Protein AF-A0A1Z4ENZ7-F1 (afdb_monomer_lite)

pLDDT: mean 80.24, std 13.64, range [44.81, 98.38]

Sequence (73 aa):
MSNPVAGSKTTPTRAIDLSATSAALWLAATAFLALLAIYFVGVDQGAVSVFGSDTHVHEFVHDARHLLGFPCH

Organism: NCBI:txid722731

Structure (mmCIF, N/CA/C/O backbone):
data_AF-A0A1Z4ENZ7-F1
#
_entry.id   AF-A0A1Z4ENZ7-F1
#
loop_
_atom_site.group_PDB
_atom_site.id
_atom_site.type_symbol
_atom_site.label_atom_id
_atom_site.label_alt_id
_atom_site.label_comp_id
_atom_site.label_asym_id
_atom_site.label_entity_id
_atom_site.label_seq_id
_atom_site.pdbx_PDB_ins_code
_atom_site.Cartn_x
_atom_site.Cartn_y
_atom_site.Cartn_z
_atom_site.occupancy
_atom_site.B_iso_or_equiv
_atom_site.auth_seq_id
_atom_site.auth_comp_id
_atom_site.auth_asym_id
_atom_site.auth_atom_id
_atom_site.pdbx_PDB_model_num
ATOM 1 N N . MET A 1 1 ? -45.705 -20.784 58.183 1.00 44.81 1 MET A N 1
ATOM 2 C CA . MET A 1 1 ? -45.765 -20.825 56.706 1.00 44.81 1 MET A CA 1
ATOM 3 C C . MET A 1 1 ? -44.543 -20.079 56.192 1.00 44.81 1 MET A C 1
ATOM 5 O O . MET A 1 1 ? -44.517 -18.861 56.274 1.00 44.81 1 MET A O 1
ATOM 9 N N . SER A 1 2 ? -43.491 -20.798 55.802 1.00 55.53 2 SER A N 1
ATOM 10 C CA . SER A 1 2 ? -42.200 -20.224 55.394 1.00 55.53 2 SER A CA 1
ATOM 11 C C . SER A 1 2 ? -42.147 -20.198 53.869 1.00 55.53 2 SER A C 1
ATOM 13 O O . SER A 1 2 ? -42.241 -21.258 53.256 1.00 55.53 2 SER A O 1
ATOM 15 N N . ASN A 1 3 ? -42.041 -19.020 53.254 1.00 57.53 3 ASN A N 1
ATOM 16 C CA . ASN A 1 3 ? -41.971 -18.899 51.796 1.00 57.53 3 ASN A CA 1
ATOM 17 C C . ASN A 1 3 ? -40.498 -18.851 51.351 1.00 57.53 3 ASN A C 1
ATOM 19 O O . ASN A 1 3 ? -39.747 -18.043 51.905 1.00 57.53 3 ASN A O 1
ATOM 23 N N . PRO A 1 4 ? -40.048 -19.668 50.382 1.00 61.22 4 PRO A N 1
ATOM 24 C CA . PRO A 1 4 ? -38.687 -19.579 49.886 1.00 61.22 4 PRO A CA 1
ATOM 25 C C . PRO A 1 4 ? -38.619 -18.451 48.851 1.00 61.22 4 PRO A C 1
ATOM 27 O O . PRO A 1 4 ? -39.270 -18.507 47.809 1.00 61.22 4 PRO A O 1
ATOM 30 N N . VAL A 1 5 ? -37.825 -17.413 49.116 1.00 59.59 5 VAL A N 1
ATOM 31 C CA . VAL A 1 5 ? -37.415 -16.478 48.061 1.00 59.59 5 VAL A CA 1
ATOM 32 C C . VAL A 1 5 ? -36.396 -17.216 47.200 1.00 59.59 5 VAL A C 1
ATOM 34 O O . VAL A 1 5 ? -35.234 -17.370 47.571 1.00 59.59 5 VAL A O 1
ATOM 37 N N . ALA A 1 6 ? -36.859 -17.733 46.064 1.00 60.69 6 ALA A N 1
ATOM 38 C CA . ALA A 1 6 ? -35.993 -18.249 45.020 1.00 60.69 6 ALA A CA 1
ATOM 39 C C . ALA A 1 6 ? -35.133 -17.090 44.495 1.00 60.69 6 ALA A C 1
ATOM 41 O O . ALA A 1 6 ? -35.633 -16.180 43.836 1.00 60.69 6 ALA A O 1
ATOM 42 N N . GLY A 1 7 ? -33.841 -17.097 44.827 1.00 60.03 7 GLY A N 1
ATOM 43 C CA . GLY A 1 7 ? -32.887 -16.121 44.315 1.00 60.03 7 GLY A CA 1
ATOM 44 C C . GLY A 1 7 ? -32.765 -16.253 42.800 1.00 60.03 7 GLY A C 1
ATOM 45 O O . GLY A 1 7 ? -32.272 -17.265 42.298 1.00 60.03 7 GLY A O 1
ATOM 46 N N . SER A 1 8 ? -33.217 -15.238 42.063 1.00 60.06 8 SER A N 1
ATOM 47 C CA . SER A 1 8 ? -33.023 -15.168 40.618 1.00 60.06 8 SER A CA 1
ATOM 48 C C . SER A 1 8 ? -31.531 -15.024 40.323 1.00 60.06 8 SER A C 1
ATOM 50 O O . SER A 1 8 ? -30.912 -14.027 40.697 1.00 60.06 8 SER A O 1
ATOM 52 N N . LYS A 1 9 ? -30.935 -16.008 39.646 1.00 64.06 9 LYS A N 1
ATOM 53 C CA . LYS A 1 9 ? -29.583 -15.866 39.100 1.00 64.06 9 LYS A CA 1
ATOM 54 C C . LYS A 1 9 ? -29.636 -14.879 37.937 1.00 64.06 9 LYS A C 1
ATOM 56 O O . LYS A 1 9 ? -30.115 -15.219 36.860 1.00 64.06 9 LYS A O 1
ATOM 61 N N . THR A 1 10 ? -29.154 -13.663 38.159 1.00 63.38 10 THR A N 1
ATOM 62 C CA . THR A 1 10 ? -28.981 -12.669 37.099 1.00 63.38 10 THR A CA 1
ATOM 63 C C . THR A 1 10 ? -27.846 -13.123 36.187 1.00 63.38 10 THR A C 1
ATOM 65 O O . THR A 1 10 ? -26.683 -13.135 36.587 1.00 63.38 10 THR A O 1
ATOM 68 N N . THR A 1 11 ? -28.176 -13.538 34.966 1.00 69.38 11 THR A N 1
ATOM 69 C CA . THR A 1 11 ? -27.182 -13.817 33.927 1.00 69.38 11 THR A CA 1
ATOM 70 C C . THR A 1 11 ? -26.525 -12.497 33.520 1.00 69.38 11 THR A C 1
ATOM 72 O O . THR A 1 11 ? -27.239 -11.576 33.122 1.00 69.38 11 THR A O 1
ATOM 75 N N . PRO A 1 12 ? -25.192 -12.355 33.621 1.00 69.56 12 PRO A N 1
ATOM 76 C CA . PRO A 1 12 ? -24.534 -11.119 33.235 1.00 69.56 12 PRO A CA 1
ATOM 77 C C . PRO A 1 12 ? -24.628 -10.939 31.718 1.00 69.56 12 PRO A C 1
ATOM 79 O O . PRO A 1 12 ? -24.100 -11.739 30.944 1.00 69.56 12 PRO A O 1
ATOM 82 N N . THR A 1 13 ? -25.291 -9.868 31.292 1.00 67.12 13 THR A N 1
ATOM 83 C CA . THR A 1 13 ? -25.267 -9.409 29.904 1.00 67.12 13 THR A CA 1
ATOM 84 C C . THR A 1 13 ? -23.869 -8.875 29.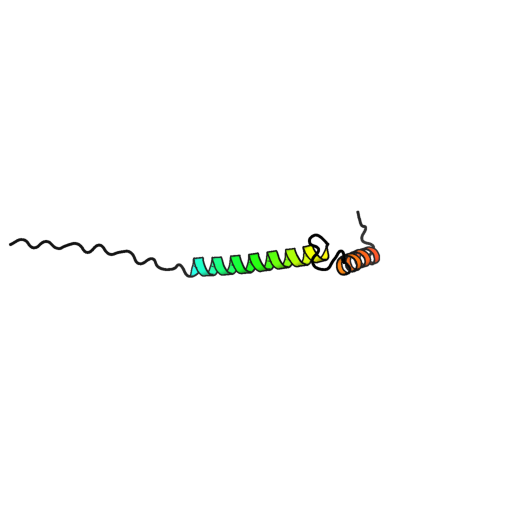604 1.00 67.12 13 THR A C 1
ATOM 86 O O . THR A 1 13 ? -23.426 -7.900 30.211 1.00 67.12 13 THR A O 1
ATOM 89 N N . ARG A 1 14 ? -23.139 -9.524 28.690 1.00 70.19 14 ARG A N 1
ATOM 90 C CA . ARG A 1 14 ? -21.805 -9.075 28.272 1.00 70.19 14 ARG A CA 1
ATOM 91 C C . ARG A 1 14 ? -21.946 -7.810 27.426 1.00 70.19 14 ARG A C 1
ATOM 93 O O . ARG A 1 14 ? -22.415 -7.876 26.295 1.00 70.19 14 ARG A O 1
ATOM 100 N N . ALA A 1 15 ? -21.543 -6.672 27.984 1.00 74.06 15 ALA A N 1
ATOM 101 C CA . ALA A 1 15 ? -21.438 -5.426 27.239 1.00 74.06 15 ALA A CA 1
ATOM 102 C C . ALA A 1 15 ? -20.320 -5.539 26.188 1.00 74.06 15 ALA A C 1
ATOM 104 O O . ALA A 1 15 ? -19.250 -6.082 26.471 1.00 74.06 15 ALA A O 1
ATOM 105 N N . ILE A 1 16 ? -20.580 -5.053 24.975 1.00 76.12 16 ILE A N 1
ATOM 106 C CA . ILE A 1 16 ? -19.570 -4.966 23.919 1.00 76.12 16 ILE A CA 1
ATOM 107 C C . ILE A 1 16 ? -18.679 -3.761 24.221 1.00 76.12 16 ILE A C 1
ATOM 109 O O . ILE A 1 16 ? -19.173 -2.639 24.341 1.00 76.12 16 ILE A O 1
ATOM 113 N N . ASP A 1 17 ? -17.371 -3.993 24.325 1.00 85.56 17 ASP A N 1
ATOM 114 C CA . ASP A 1 17 ? -16.395 -2.915 24.434 1.00 85.56 17 ASP A CA 1
ATOM 115 C C . ASP A 1 17 ? -16.193 -2.270 23.055 1.00 85.56 17 ASP A C 1
ATOM 117 O O . ASP A 1 17 ? -15.455 -2.762 22.193 1.00 85.56 17 ASP A O 1
ATOM 121 N N . LEU A 1 18 ? -16.907 -1.166 22.836 1.00 85.69 18 LEU A N 1
ATOM 122 C CA . LEU A 1 18 ? -16.821 -0.367 21.614 1.00 85.69 18 LEU A CA 1
ATOM 123 C C . LEU A 1 18 ? -15.412 0.199 21.390 1.00 85.69 18 LEU A C 1
ATOM 125 O O . LEU A 1 18 ? -15.009 0.366 20.240 1.00 85.69 18 LEU A O 1
ATOM 129 N N . SER A 1 19 ? -14.653 0.453 22.459 1.00 89.31 19 SER A N 1
ATOM 130 C CA . SER A 1 19 ? -13.282 0.961 22.373 1.00 89.31 19 SER A CA 1
ATOM 131 C C . SER A 1 19 ? -12.344 -0.117 21.841 1.00 89.31 19 SER A C 1
ATOM 133 O O . SER A 1 19 ? -11.667 0.094 20.835 1.00 89.31 19 SER A O 1
ATOM 135 N N . ALA A 1 20 ? -12.376 -1.309 22.443 1.00 89.38 20 ALA A N 1
ATOM 136 C CA . ALA A 1 20 ? -11.580 -2.445 21.980 1.00 89.38 20 ALA A CA 1
ATOM 137 C C . ALA A 1 20 ? -11.938 -2.844 20.538 1.00 89.38 20 ALA A C 1
ATOM 139 O O . ALA A 1 20 ? -11.054 -3.116 19.727 1.00 89.38 20 ALA A O 1
ATOM 140 N N . THR A 1 21 ? -13.229 -2.815 20.194 1.00 92.69 21 THR A N 1
ATOM 141 C CA . THR A 1 21 ? -13.705 -3.108 18.832 1.00 92.69 21 THR A CA 1
ATOM 142 C C . THR A 1 21 ? -13.210 -2.064 17.827 1.00 92.69 21 THR A C 1
ATOM 144 O O . THR A 1 21 ? -12.708 -2.424 16.765 1.00 92.69 21 THR A O 1
ATOM 147 N N . SER A 1 22 ? -13.297 -0.774 18.164 1.00 94.06 22 SER A N 1
ATOM 148 C CA . SER A 1 22 ? -12.792 0.320 17.325 1.00 94.06 22 SER A CA 1
ATOM 149 C C . SER A 1 22 ? -11.278 0.234 17.122 1.00 94.06 22 SER A C 1
ATOM 151 O O . SER A 1 22 ? -10.795 0.332 15.994 1.00 94.06 22 SER A O 1
ATOM 153 N N . ALA A 1 23 ? -10.523 -0.032 18.191 1.00 95.06 23 ALA A N 1
ATOM 154 C CA . ALA A 1 23 ? -9.079 -0.229 18.117 1.00 95.06 23 ALA A CA 1
ATOM 155 C C . ALA A 1 23 ? -8.717 -1.418 17.217 1.00 95.06 23 ALA A C 1
ATOM 157 O O . ALA A 1 23 ? -7.852 -1.293 16.352 1.00 95.06 23 ALA A O 1
ATOM 158 N N . ALA A 1 24 ? -9.411 -2.551 17.363 1.00 95.94 24 ALA A N 1
ATOM 159 C CA . ALA A 1 24 ? -9.202 -3.720 16.515 1.00 95.94 24 ALA A CA 1
ATOM 160 C C . ALA A 1 24 ? -9.478 -3.416 15.034 1.00 95.94 24 ALA A C 1
ATOM 162 O O . ALA A 1 24 ? -8.699 -3.830 14.177 1.00 95.94 24 ALA A O 1
ATOM 163 N N . LEU A 1 25 ? -10.534 -2.655 14.728 1.00 97.19 25 LEU A N 1
ATOM 164 C CA . LEU A 1 25 ? -10.844 -2.230 13.360 1.00 97.19 25 LEU A CA 1
ATOM 165 C C . LEU A 1 25 ? -9.747 -1.337 12.776 1.00 97.19 25 LEU A C 1
ATOM 167 O O . LEU A 1 25 ? -9.303 -1.577 11.655 1.00 97.19 25 LEU A O 1
ATOM 171 N N . TRP A 1 26 ? -9.272 -0.347 13.534 1.00 98.00 26 TRP A N 1
ATOM 172 C CA . TRP A 1 26 ? -8.185 0.530 13.094 1.00 98.00 26 TRP A CA 1
ATOM 173 C C . TRP A 1 26 ? -6.880 -0.227 12.866 1.00 98.00 26 TRP A C 1
ATOM 175 O O . TRP A 1 26 ? -6.213 -0.008 11.852 1.00 98.00 26 TRP A O 1
ATOM 185 N N . LEU A 1 27 ? -6.528 -1.145 13.767 1.00 97.81 27 LEU A N 1
ATOM 186 C CA . LEU A 1 27 ? -5.340 -1.981 13.616 1.00 97.81 27 LEU A CA 1
ATOM 187 C C . LEU A 1 27 ? -5.458 -2.906 12.407 1.00 97.81 27 LEU A C 1
ATOM 189 O O . LEU A 1 27 ? -4.515 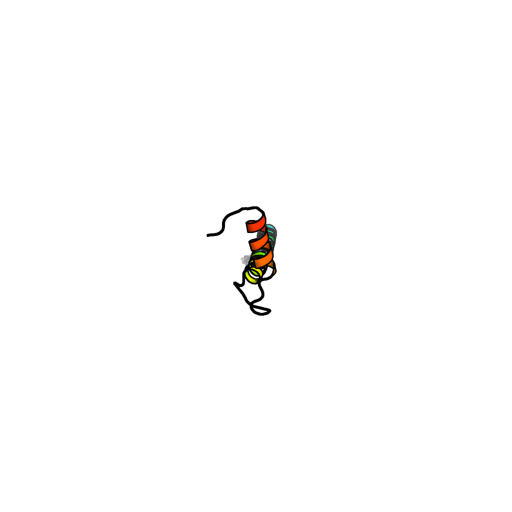-2.996 11.626 1.00 97.81 27 LEU A O 1
ATOM 193 N N . ALA A 1 28 ? -6.612 -3.547 12.213 1.00 98.19 28 ALA A N 1
ATOM 194 C CA . ALA A 1 28 ? -6.850 -4.419 11.070 1.00 98.19 28 ALA A CA 1
ATOM 195 C C . ALA A 1 28 ? -6.782 -3.646 9.746 1.00 98.19 28 ALA A C 1
ATOM 197 O O . ALA A 1 28 ? -6.107 -4.087 8.819 1.00 98.19 28 ALA A O 1
ATOM 198 N N . ALA A 1 29 ? -7.416 -2.474 9.669 1.00 98.31 29 ALA A N 1
ATOM 199 C CA . ALA A 1 29 ? -7.368 -1.619 8.487 1.00 98.31 29 ALA A CA 1
ATOM 200 C C . ALA A 1 29 ? -5.937 -1.156 8.181 1.00 98.31 29 ALA A C 1
ATOM 202 O O . ALA A 1 29 ? -5.485 -1.249 7.043 1.00 98.31 29 ALA A O 1
ATOM 203 N N . THR A 1 30 ? -5.200 -0.716 9.203 1.00 98.19 30 THR A N 1
ATOM 204 C CA . THR A 1 30 ? -3.805 -0.275 9.052 1.00 98.19 30 THR A CA 1
ATOM 205 C C . THR A 1 30 ? -2.905 -1.425 8.612 1.00 98.19 30 THR A C 1
ATOM 207 O O . THR A 1 30 ? -2.125 -1.266 7.677 1.00 98.19 30 THR A O 1
ATOM 210 N N . ALA A 1 31 ? -3.034 -2.598 9.237 1.00 98.38 31 ALA A N 1
ATOM 211 C CA . ALA A 1 31 ? -2.278 -3.787 8.859 1.00 98.38 31 ALA A CA 1
ATOM 212 C C . ALA A 1 31 ? -2.592 -4.212 7.420 1.00 98.38 31 ALA A C 1
ATOM 214 O O . ALA A 1 31 ? -1.679 -4.506 6.655 1.00 98.38 31 ALA A O 1
ATOM 215 N N . PHE A 1 32 ? -3.866 -4.186 7.026 1.00 98.38 32 PHE A N 1
ATOM 216 C CA . PHE A 1 32 ? -4.281 -4.477 5.658 1.00 98.38 32 PHE A CA 1
ATOM 217 C C . PHE A 1 32 ? -3.672 -3.494 4.651 1.00 98.38 32 PHE A C 1
ATOM 219 O O . PHE A 1 32 ? -3.102 -3.930 3.654 1.00 98.38 32 PHE A O 1
ATOM 226 N N . LEU A 1 33 ? -3.718 -2.184 4.924 1.00 98.19 33 LEU A N 1
ATOM 227 C CA . LEU A 1 33 ? -3.067 -1.184 4.070 1.00 98.19 33 LEU A CA 1
ATOM 228 C C . LEU A 1 33 ? -1.551 -1.391 3.991 1.00 98.19 33 LEU A C 1
ATOM 230 O O . LEU A 1 33 ? -0.981 -1.280 2.908 1.00 98.19 33 LEU A O 1
ATOM 234 N N . ALA A 1 34 ? -0.896 -1.703 5.110 1.00 97.62 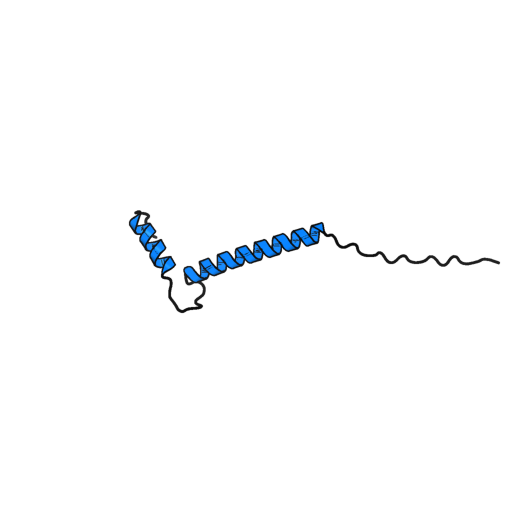34 ALA A N 1
ATOM 235 C CA . ALA A 1 34 ? 0.538 -1.973 5.134 1.00 97.62 34 ALA A CA 1
ATOM 236 C C . ALA A 1 34 ? 0.892 -3.200 4.282 1.00 97.62 34 ALA A C 1
ATOM 238 O O . ALA A 1 34 ? 1.820 -3.144 3.478 1.00 97.62 34 ALA A O 1
ATOM 239 N N . LEU A 1 35 ? 0.122 -4.284 4.402 1.00 96.25 35 LEU A N 1
ATOM 240 C CA . LEU A 1 35 ? 0.286 -5.477 3.571 1.00 96.25 35 LEU A CA 1
ATOM 241 C C . LEU A 1 35 ? 0.048 -5.175 2.092 1.00 96.25 35 LEU A C 1
ATOM 243 O O . LEU A 1 35 ? 0.787 -5.674 1.250 1.00 96.25 35 LEU A O 1
ATOM 247 N N . LEU A 1 36 ? -0.936 -4.335 1.771 1.00 94.94 36 LEU A N 1
ATOM 248 C CA . LEU A 1 36 ? -1.211 -3.918 0.401 1.00 94.94 36 LEU A CA 1
ATOM 249 C C . LEU A 1 36 ? -0.043 -3.109 -0.184 1.00 94.94 36 LEU A C 1
ATOM 251 O O . LEU A 1 36 ? 0.378 -3.366 -1.309 1.00 94.94 36 LEU A O 1
ATOM 255 N N . ALA A 1 37 ? 0.523 -2.180 0.590 1.00 93.38 37 ALA A N 1
ATOM 256 C CA . ALA A 1 37 ? 1.707 -1.425 0.190 1.00 93.38 37 ALA A CA 1
ATOM 257 C C . ALA A 1 37 ? 2.911 -2.350 -0.048 1.00 93.38 37 ALA A C 1
ATOM 259 O O . ALA A 1 37 ? 3.557 -2.259 -1.089 1.00 93.38 37 ALA A O 1
ATOM 260 N N . ILE A 1 38 ? 3.172 -3.282 0.875 1.00 89.88 38 ILE A N 1
ATOM 261 C CA . ILE A 1 38 ? 4.242 -4.280 0.736 1.00 89.88 38 ILE A CA 1
ATOM 262 C C . ILE A 1 38 ? 4.006 -5.170 -0.486 1.00 89.88 38 ILE A C 1
ATOM 264 O O . ILE A 1 38 ? 4.956 -5.474 -1.196 1.00 89.88 38 ILE A O 1
ATOM 268 N N . TYR A 1 39 ? 2.764 -5.571 -0.761 1.00 86.50 39 TYR A N 1
ATOM 269 C CA . TYR A 1 39 ? 2.420 -6.368 -1.935 1.00 86.50 39 TYR A CA 1
ATOM 270 C C . TYR A 1 39 ? 2.713 -5.615 -3.233 1.00 86.50 39 TYR A C 1
ATOM 272 O O . TYR A 1 39 ? 3.376 -6.166 -4.103 1.00 86.50 39 TYR A O 1
ATOM 280 N N . PHE A 1 40 ? 2.285 -4.355 -3.356 1.00 84.62 40 PHE A N 1
ATOM 281 C CA . PHE A 1 40 ? 2.552 -3.563 -4.559 1.00 84.62 40 PHE A CA 1
ATOM 282 C C . PHE A 1 40 ? 4.042 -3.306 -4.769 1.00 84.62 40 PHE A C 1
ATOM 284 O O . PHE A 1 40 ? 4.533 -3.506 -5.875 1.00 84.62 40 PHE A O 1
ATOM 291 N N . VAL A 1 41 ? 4.770 -2.940 -3.711 1.00 84.06 41 VAL A N 1
ATOM 292 C CA . VAL A 1 41 ? 6.233 -2.811 -3.775 1.00 84.06 41 VAL A CA 1
ATOM 293 C C . VAL A 1 41 ? 6.865 -4.158 -4.132 1.00 84.06 41 VAL A C 1
ATOM 295 O O . VAL A 1 41 ? 7.720 -4.223 -4.997 1.00 84.06 41 VAL A O 1
ATOM 298 N N . GLY A 1 42 ? 6.428 -5.263 -3.533 1.00 81.44 42 GLY A N 1
ATOM 299 C CA . GLY A 1 42 ? 6.941 -6.596 -3.849 1.00 81.44 42 GLY A CA 1
ATOM 300 C C . GLY A 1 42 ? 6.700 -7.004 -5.304 1.00 81.44 42 GLY A C 1
ATOM 301 O O . GLY A 1 42 ? 7.601 -7.546 -5.934 1.00 81.44 42 GLY A O 1
ATOM 302 N N . VAL A 1 43 ? 5.518 -6.722 -5.854 1.00 79.38 43 VAL A N 1
ATOM 303 C CA . VAL A 1 43 ? 5.193 -6.965 -7.270 1.00 79.38 43 VAL A CA 1
ATOM 304 C C . VAL A 1 43 ? 6.108 -6.148 -8.183 1.00 79.38 43 VAL A C 1
ATOM 306 O O . VAL A 1 43 ? 6.689 -6.704 -9.108 1.00 79.38 43 VAL A O 1
ATOM 309 N N . ASP A 1 44 ? 6.289 -4.862 -7.887 1.00 72.25 44 ASP A N 1
ATOM 310 C CA . ASP A 1 44 ? 7.140 -3.939 -8.647 1.00 72.25 44 ASP A CA 1
ATOM 311 C C . ASP A 1 44 ? 8.606 -4.389 -8.726 1.00 72.25 44 ASP A C 1
ATOM 313 O O . ASP A 1 44 ? 9.256 -4.301 -9.764 1.00 72.25 44 ASP A O 1
ATOM 317 N N . GLN A 1 45 ? 9.105 -4.927 -7.614 1.00 72.00 45 GLN A N 1
ATOM 318 C CA . GLN A 1 45 ? 10.473 -5.414 -7.454 1.00 72.00 45 GLN A CA 1
ATOM 319 C C . GLN A 1 45 ? 10.631 -6.886 -7.894 1.00 72.00 45 GLN A C 1
ATOM 321 O O . GLN A 1 45 ? 11.686 -7.480 -7.687 1.00 72.00 45 GLN A O 1
ATOM 326 N N . GLY A 1 46 ? 9.583 -7.506 -8.452 1.00 71.31 46 GLY A N 1
ATOM 327 C CA . GLY A 1 46 ? 9.609 -8.882 -8.958 1.00 71.31 46 GLY A CA 1
ATOM 328 C C . GLY A 1 46 ? 9.536 -9.988 -7.893 1.00 71.31 46 GLY A C 1
ATOM 329 O O . GLY A 1 46 ? 9.699 -11.161 -8.224 1.00 71.31 46 GLY A O 1
ATOM 330 N N . ALA A 1 47 ? 9.252 -9.667 -6.626 1.00 74.38 47 ALA A N 1
ATOM 331 C CA . ALA A 1 47 ? 9.078 -10.657 -5.555 1.00 74.38 47 ALA A CA 1
ATOM 332 C C . ALA A 1 47 ? 7.825 -11.534 -5.749 1.00 74.38 47 ALA A C 1
ATOM 334 O O . ALA A 1 47 ? 7.755 -12.642 -5.215 1.00 74.38 47 ALA A O 1
ATOM 335 N N . VAL A 1 48 ? 6.836 -11.050 -6.513 1.00 66.44 48 VAL A N 1
ATOM 336 C CA . VAL A 1 48 ? 5.623 -11.793 -6.889 1.00 66.44 48 VAL A CA 1
ATOM 337 C C . VAL A 1 48 ? 5.275 -11.484 -8.348 1.00 66.44 48 VAL A C 1
ATOM 339 O O . VAL A 1 48 ? 5.009 -10.336 -8.689 1.00 66.44 48 VAL A O 1
ATOM 342 N N . SER A 1 49 ? 5.258 -12.493 -9.223 1.00 62.12 49 SER A N 1
ATOM 343 C CA . SER A 1 49 ? 5.037 -12.303 -10.665 1.00 62.12 49 SER A CA 1
ATOM 344 C C . SER A 1 49 ? 3.576 -12.584 -11.037 1.00 62.12 49 SER A C 1
ATOM 346 O O . SER A 1 49 ? 3.169 -13.735 -11.182 1.00 62.12 49 SER A O 1
ATOM 348 N N . VAL A 1 50 ? 2.762 -11.525 -11.135 1.00 65.56 50 VAL A N 1
ATOM 349 C CA . VAL A 1 50 ? 1.331 -11.614 -11.512 1.00 65.56 50 VAL A CA 1
ATOM 350 C C . VAL A 1 50 ? 1.116 -11.368 -13.008 1.00 65.56 50 VAL A C 1
ATOM 352 O O . VAL A 1 50 ? 0.198 -11.933 -13.595 1.00 65.56 50 VAL A O 1
ATOM 355 N N . PHE A 1 51 ? 1.987 -10.575 -13.638 1.00 61.34 51 PHE A N 1
ATOM 356 C CA . PHE A 1 51 ? 1.889 -10.189 -15.051 1.00 61.34 51 PHE A CA 1
ATOM 357 C C . PHE A 1 51 ? 3.097 -10.631 -15.897 1.00 61.34 51 PHE A C 1
ATOM 359 O O . PHE A 1 51 ? 3.273 -10.153 -17.009 1.00 61.34 51 PHE A O 1
ATOM 366 N N . GLY A 1 52 ? 3.906 -11.576 -15.405 1.00 62.34 52 GLY A N 1
ATOM 367 C CA . GLY A 1 52 ? 5.187 -11.943 -16.018 1.00 62.34 52 GLY A CA 1
ATOM 368 C C . GLY A 1 52 ? 6.366 -11.230 -15.352 1.00 62.34 52 GLY A C 1
ATOM 369 O O . GLY A 1 52 ? 6.199 -10.545 -14.341 1.00 62.34 52 GLY A O 1
ATOM 370 N N . SER A 1 53 ? 7.576 -11.441 -15.864 1.00 65.00 53 SER A N 1
ATOM 371 C CA . SER A 1 53 ? 8.833 -10.926 -15.299 1.00 65.00 53 SER A CA 1
ATOM 372 C C . SER A 1 53 ? 9.071 -9.423 -15.538 1.00 65.00 53 SER A C 1
ATOM 374 O O . SER A 1 53 ? 10.220 -8.998 -15.542 1.00 65.00 53 SER A O 1
ATOM 376 N N . ASP A 1 54 ? 8.024 -8.627 -15.776 1.00 65.56 54 ASP A 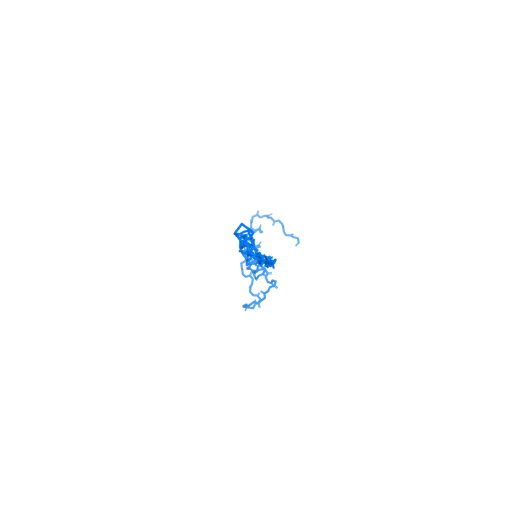N 1
ATOM 377 C CA . ASP A 1 54 ? 8.153 -7.203 -16.105 1.00 65.56 54 ASP A CA 1
ATOM 378 C C . ASP A 1 54 ? 8.298 -6.337 -14.847 1.00 65.56 54 ASP A C 1
ATOM 380 O O . ASP A 1 54 ? 7.367 -6.198 -14.053 1.00 65.56 54 ASP A O 1
ATOM 384 N N . THR A 1 55 ? 9.468 -5.710 -14.702 1.00 74.50 55 THR A N 1
ATOM 385 C CA . THR A 1 55 ? 9.839 -4.811 -13.596 1.00 74.50 55 THR A CA 1
ATOM 386 C C . THR A 1 55 ? 10.190 -3.405 -14.107 1.00 74.50 55 THR A C 1
ATOM 388 O O . THR A 1 55 ? 11.155 -2.789 -13.664 1.00 74.50 55 THR A O 1
ATOM 391 N N . HIS A 1 56 ? 9.432 -2.870 -15.071 1.00 76.62 56 HIS A N 1
ATOM 392 C CA . HIS A 1 56 ? 9.755 -1.594 -15.739 1.00 76.62 56 HIS A CA 1
ATOM 393 C C . HIS A 1 56 ? 9.931 -0.401 -14.791 1.00 76.62 56 HIS A C 1
ATOM 395 O O . HIS A 1 56 ? 10.766 0.470 -15.023 1.00 76.62 56 HIS A O 1
ATOM 401 N N . VAL A 1 57 ? 9.136 -0.338 -13.725 1.00 78.50 57 VAL A N 1
ATOM 402 C CA . VAL A 1 57 ? 9.237 0.733 -12.727 1.00 78.50 57 VAL A CA 1
ATOM 403 C C . VAL A 1 57 ? 10.491 0.552 -11.866 1.00 78.50 57 VAL A C 1
ATOM 405 O O . VAL A 1 57 ? 11.181 1.536 -11.605 1.00 78.50 57 VAL A O 1
ATOM 408 N N . HIS A 1 58 ? 10.839 -0.685 -11.493 1.00 80.94 58 HIS A N 1
ATOM 409 C CA . HIS A 1 58 ? 12.096 -0.995 -10.810 1.00 80.94 58 HIS A CA 1
ATOM 410 C C . HIS A 1 58 ? 13.302 -0.550 -11.640 1.00 80.94 58 HIS A C 1
ATOM 412 O O . HIS A 1 58 ? 14.174 0.137 -11.117 1.00 80.94 58 HIS A O 1
ATOM 418 N N . GLU A 1 59 ? 13.328 -0.877 -12.933 1.00 82.00 59 GLU A N 1
ATOM 419 C CA . GLU A 1 59 ? 14.399 -0.477 -13.854 1.00 82.00 59 GLU A CA 1
ATOM 420 C C . GLU A 1 59 ? 14.451 1.042 -14.037 1.00 82.00 59 GLU A C 1
ATOM 422 O O . GLU A 1 59 ? 15.517 1.637 -13.920 1.00 82.00 59 GLU A O 1
ATOM 427 N N . PHE A 1 60 ? 13.303 1.701 -14.213 1.00 84.94 60 PHE A N 1
ATOM 428 C CA . PHE A 1 60 ? 13.231 3.160 -14.310 1.00 84.94 60 PHE A CA 1
ATOM 429 C C . PHE A 1 60 ? 13.795 3.861 -13.064 1.00 84.94 60 PHE A C 1
ATOM 431 O O . PHE A 1 60 ? 14.568 4.816 -13.172 1.00 84.94 60 PHE A O 1
ATOM 438 N N . VAL A 1 61 ? 13.427 3.398 -11.866 1.00 85.00 61 VAL A N 1
ATOM 439 C CA . VAL A 1 61 ? 13.917 3.965 -10.599 1.00 85.00 61 VAL A CA 1
ATOM 440 C C . VAL A 1 61 ? 15.397 3.641 -10.390 1.00 85.00 61 VAL A C 1
ATOM 442 O O . VAL A 1 61 ? 16.164 4.498 -9.938 1.00 85.00 61 VAL A O 1
ATOM 445 N N . HIS A 1 62 ? 15.810 2.426 -10.740 1.00 88.31 62 HIS A N 1
ATOM 446 C CA . HIS A 1 62 ? 17.200 1.991 -10.702 1.00 88.31 62 HIS A CA 1
ATOM 447 C C . HIS A 1 62 ? 18.083 2.846 -11.629 1.00 88.31 62 HIS A C 1
ATOM 449 O O . HIS A 1 62 ? 19.138 3.324 -11.207 1.00 88.31 62 HIS A O 1
ATOM 455 N N . ASP A 1 63 ? 17.609 3.158 -12.833 1.00 90.00 63 ASP A N 1
ATOM 456 C CA . ASP A 1 63 ? 18.301 4.009 -13.803 1.00 90.00 63 ASP A CA 1
ATOM 457 C C . ASP A 1 63 ? 18.320 5.482 -13.383 1.00 90.00 63 ASP A C 1
ATOM 459 O O . ASP A 1 63 ? 19.352 6.148 -13.492 1.00 90.00 63 ASP A O 1
ATOM 463 N N . ALA A 1 64 ? 17.221 6.009 -12.836 1.00 89.94 64 ALA A N 1
ATOM 464 C CA . ALA A 1 64 ? 17.167 7.377 -12.316 1.00 89.94 64 ALA A CA 1
ATOM 465 C C . ALA A 1 64 ? 18.175 7.595 -11.175 1.00 89.94 64 ALA A C 1
ATOM 467 O O . ALA A 1 64 ? 18.823 8.639 -11.089 1.00 89.94 64 ALA A O 1
ATOM 468 N N . ARG A 1 65 ? 18.359 6.593 -10.312 1.00 90.50 65 ARG A N 1
ATOM 469 C CA . ARG A 1 65 ? 19.370 6.609 -9.250 1.00 90.50 65 ARG A CA 1
ATOM 470 C C . ARG A 1 65 ? 20.789 6.691 -9.811 1.00 90.50 65 ARG A C 1
ATOM 472 O O . ARG A 1 65 ? 21.597 7.469 -9.301 1.00 90.50 65 ARG A O 1
ATOM 479 N N . HIS A 1 66 ? 21.073 5.926 -10.860 1.00 92.75 66 HIS A N 1
ATOM 480 C CA . HIS A 1 66 ? 22.359 5.972 -11.554 1.00 92.75 66 HIS A CA 1
ATOM 481 C C . HIS A 1 66 ? 22.582 7.310 -12.258 1.00 92.75 66 HIS A C 1
ATOM 483 O O . HIS A 1 66 ? 23.675 7.867 -12.165 1.00 92.75 66 HIS A O 1
ATOM 489 N N . LEU A 1 67 ? 21.544 7.872 -12.882 1.00 89.81 67 LEU A N 1
ATOM 490 C CA . LEU A 1 67 ? 21.587 9.203 -13.491 1.00 89.81 67 LEU A CA 1
ATOM 491 C C . LEU A 1 67 ? 21.923 10.293 -12.462 1.00 89.81 67 LEU A C 1
ATOM 493 O O . LEU A 1 67 ? 22.662 11.226 -12.765 1.00 89.81 67 LEU A O 1
ATOM 497 N N . LEU A 1 68 ? 21.423 10.159 -11.234 1.00 91.81 68 LEU A N 1
ATOM 498 C CA . LEU A 1 68 ? 21.729 11.056 -10.116 1.00 91.81 68 LEU A CA 1
ATOM 499 C C . LEU A 1 68 ? 23.094 10.770 -9.454 1.00 91.81 68 LEU A C 1
ATOM 501 O O . LEU A 1 68 ? 23.448 11.428 -8.477 1.00 91.81 68 LEU A O 1
ATOM 505 N N . GLY A 1 69 ? 23.868 9.812 -9.976 1.00 88.44 69 GLY A N 1
ATOM 506 C CA . GLY A 1 69 ? 25.219 9.483 -9.514 1.00 88.44 69 GLY A CA 1
ATOM 507 C C . GLY A 1 69 ? 25.276 8.648 -8.233 1.00 88.44 69 GLY A C 1
ATOM 508 O O . GLY A 1 69 ? 26.357 8.471 -7.670 1.00 88.44 69 GLY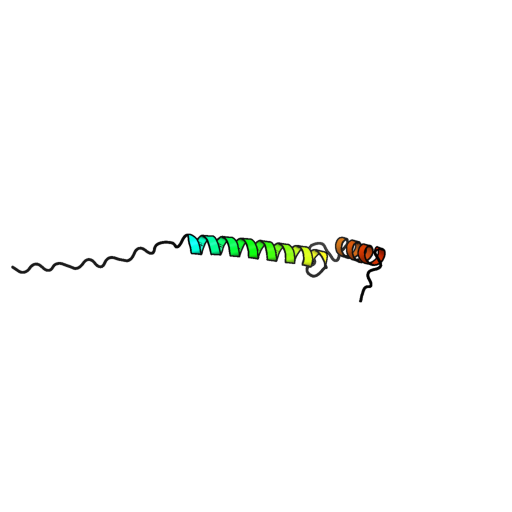 A O 1
ATOM 509 N N . PHE A 1 70 ? 24.145 8.124 -7.754 1.00 85.25 70 PHE A N 1
ATOM 510 C CA . PHE A 1 70 ? 24.129 7.246 -6.587 1.00 85.25 70 PHE A CA 1
ATOM 511 C C . PHE A 1 70 ? 24.621 5.837 -6.979 1.00 85.25 70 PHE A C 1
ATOM 513 O O . PHE A 1 70 ? 24.023 5.212 -7.856 1.00 85.25 70 PHE A O 1
ATOM 520 N N . PRO A 1 71 ? 25.667 5.297 -6.325 1.00 81.12 71 PRO A N 1
ATOM 521 C CA . PRO A 1 71 ? 26.266 4.013 -6.693 1.00 81.12 71 PRO A CA 1
ATOM 522 C C . PRO A 1 71 ? 25.386 2.818 -6.310 1.00 81.12 71 PRO A C 1
ATOM 524 O O . PRO A 1 71 ? 24.815 2.795 -5.216 1.00 81.12 71 PRO A O 1
ATOM 527 N N . CYS A 1 72 ? 25.313 1.800 -7.173 1.00 83.88 72 CYS A N 1
ATOM 528 C CA . CYS A 1 72 ? 24.761 0.483 -6.845 1.00 83.88 72 CYS A CA 1
ATOM 529 C C . CYS A 1 72 ? 25.799 -0.495 -6.298 1.00 83.88 72 CYS A C 1
ATOM 531 O O . CYS A 1 72 ? 26.989 -0.326 -6.541 1.00 83.88 72 CYS A O 1
ATOM 533 N N . HIS A 1 73 ? 25.326 -1.464 -5.505 1.00 73.25 73 HIS A N 1
ATOM 534 C CA . HIS A 1 73 ? 26.131 -2.586 -5.026 1.00 73.25 73 HIS A CA 1
ATOM 535 C C . HIS A 1 73 ? 26.318 -3.606 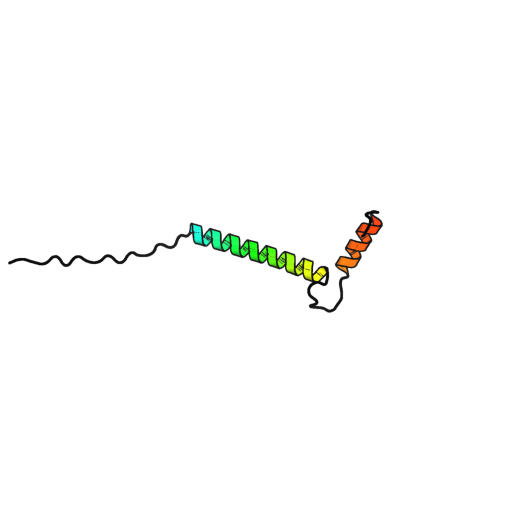-6.146 1.00 73.25 73 HIS A C 1
ATOM 537 O O . HIS A 1 73 ? 25.320 -3.847 -6.861 1.00 73.25 73 HIS A O 1
#

Radius of gyration: 29.03 Å; chains: 1; bounding box: 72×32×73 Å

InterPro domains:
  IPR012667 Cobalt transporter subunit CbtB, putative [PF09489] (20-73)

Foldseek 3Di:
DDDDPPDDDDDDDDDDDPPVVVVVVVVVVVVVVVVVVVVVVCCLVQVDPPPPSDNPVVVVVVVVCVVVVNDDD

Secondary structure (DSSP, 8-state):
-PPP-------------HHHHHHHHHHHHHHHHHHHHHHHHHHHTTSS-SSSS--HHHHHHHHHHHHTTPPP-